Protein AF-A0AAV5PDP4-F1 (afdb_monomer_lite)

Sequence (161 aa):
MNFDIVVVGASASGISAALTASECGAKVALLEKGDKFGGAGMFGAQGLFAVESRAQKEAGVKYSLKDAYEEIINYTHHSSNALMVKAILEESAATIDWMAESGLETELVTNTQEVHQEHPRTYHQFIDKFNGFKRVMNNFFRKRRSPYDRNFSRKNCSRTG

Radius of gyration: 17.0 Å; chains: 1; bounding box: 39×32×50 Å

Foldseek 3Di:
DDFPEEFEAQAPVSLVVLLLCLLVVTRYHYDHPDPDGHPCNLVPDFWDFAAPAPLCVVVVFDAHLVNQLCVVCVVVVNPDDSVVSSVCHVCRNVVQVVLVVLQFHWHQDQPPDPVPNPPIRGTTGTPDRPVSSVSNVVSSVVSVPDPPPNPDDCVSVPPPD

pLDDT: mean 86.75, std 15.46, range [28.67, 97.75]

Organism: Lactobacillus delbrueckii subsp. bulgaricus (NCBI:txid1585)

InterPro domains:
  IPR003953 FAD-dependent oxidoreductase 2, FAD-binding domain [PF00890] (4-108)
  IPR036188 FAD/NAD(P)-binding domain superfamily [G3DSA:3.50.50.60] (1-148)
  IPR036188 FAD/NAD(P)-binding domain superfamily [SSF51905] (2-115)
  IPR050315 FAD-dependent oxidoreductase 2 [PTHR43400] (2-123)

Secondary structure (DSSP, 8-state):
---SEEEE--BHHHHHHHHHHHHTT--EEEE-SSSSSBHHHHHT--EEE-SS-HHHHHTT----HHHHHHHHHHHTTT-S-HHHHHHHHHHHHHHHHHHHHTT--EEE----SGGGTTS-S-EEEESSHHHHHHHHHHHHHHHTT-TT---S-GGGTTS--

Structure (mmCIF, N/CA/C/O backbone):
data_AF-A0AAV5PDP4-F1
#
_entry.id   AF-A0AAV5PDP4-F1
#
loop_
_atom_site.group_PDB
_atom_site.id
_atom_site.type_symbol
_atom_site.label_atom_id
_atom_site.label_alt_id
_atom_site.label_comp_id
_atom_site.label_asym_id
_atom_site.label_entity_id
_atom_site.label_seq_id
_atom_site.pdbx_PDB_ins_code
_atom_site.Cartn_x
_atom_site.Cartn_y
_atom_site.Cartn_z
_atom_site.occupancy
_atom_site.B_iso_or_equiv
_atom_site.auth_seq_id
_atom_site.auth_comp_id
_atom_site.auth_asym_id
_atom_site.auth_atom_id
_atom_site.pdbx_PDB_model_num
ATOM 1 N N . MET A 1 1 ? -18.739 6.171 24.684 1.00 69.06 1 MET A N 1
ATOM 2 C CA . MET A 1 1 ? -17.360 6.086 24.143 1.00 69.06 1 MET A CA 1
ATOM 3 C C . MET A 1 1 ? -17.225 7.169 23.087 1.00 69.06 1 MET A C 1
ATOM 5 O O . MET A 1 1 ? -18.186 7.343 22.353 1.00 69.06 1 MET A O 1
ATOM 9 N N . ASN A 1 2 ? -16.110 7.902 23.035 1.00 89.31 2 ASN A N 1
ATOM 10 C CA . ASN A 1 2 ? -15.871 8.931 22.014 1.00 89.31 2 ASN A CA 1
ATOM 11 C C . ASN A 1 2 ? -14.660 8.535 21.154 1.00 89.31 2 ASN A C 1
ATOM 13 O O . ASN A 1 2 ? -13.668 8.053 21.709 1.00 89.31 2 ASN A O 1
ATOM 17 N N . PHE A 1 3 ? -14.759 8.727 19.840 1.00 93.81 3 PHE A N 1
ATOM 18 C CA . PHE A 1 3 ? -13.717 8.423 18.856 1.00 93.81 3 PHE A CA 1
ATOM 19 C C . PHE A 1 3 ? -13.470 9.653 17.989 1.00 93.81 3 PHE A C 1
ATOM 21 O O . PHE A 1 3 ? -14.413 10.369 17.666 1.00 93.81 3 PHE A O 1
ATOM 28 N N . ASP A 1 4 ? -12.217 9.860 17.596 1.00 94.88 4 ASP A N 1
ATOM 29 C CA . ASP A 1 4 ? -11.838 10.945 16.690 1.00 94.88 4 ASP A CA 1
ATOM 30 C C . ASP A 1 4 ? -12.104 10.536 15.232 1.00 94.88 4 ASP A C 1
ATOM 32 O O . ASP A 1 4 ? -12.491 11.358 14.407 1.00 94.88 4 ASP A O 1
ATOM 36 N N . ILE A 1 5 ? -11.913 9.246 14.918 1.00 95.75 5 ILE A N 1
ATOM 37 C CA . ILE A 1 5 ? -12.071 8.676 13.574 1.00 95.75 5 ILE A CA 1
ATOM 38 C C . ILE A 1 5 ? -12.802 7.333 13.669 1.00 95.75 5 ILE A C 1
ATOM 40 O O . ILE A 1 5 ? -12.491 6.495 14.520 1.00 95.75 5 ILE A O 1
ATOM 44 N N . VAL A 1 6 ? -13.743 7.099 12.754 1.00 96.88 6 VAL A N 1
ATOM 45 C CA . VAL A 1 6 ? -14.382 5.794 12.550 1.00 96.88 6 VAL A CA 1
ATOM 46 C C . VAL A 1 6 ? -14.093 5.325 11.128 1.00 96.88 6 VAL A C 1
ATOM 48 O O . VAL A 1 6 ? -14.470 5.987 10.166 1.00 96.88 6 VAL A O 1
ATOM 51 N N . VAL A 1 7 ? -13.431 4.179 11.000 1.00 97.75 7 VAL A N 1
ATOM 52 C CA . VAL A 1 7 ? -13.143 3.513 9.727 1.00 97.75 7 VAL A CA 1
ATOM 53 C C . VAL A 1 7 ? -14.117 2.354 9.544 1.00 97.75 7 VAL A C 1
ATOM 55 O O . VAL A 1 7 ? -14.275 1.519 10.437 1.00 97.75 7 VAL A O 1
ATOM 58 N N . VAL A 1 8 ? -14.767 2.297 8.382 1.00 97.62 8 VAL A N 1
ATOM 59 C CA . VAL A 1 8 ? -15.748 1.260 8.039 1.00 97.62 8 VAL A CA 1
ATOM 60 C C . VAL A 1 8 ? -15.163 0.333 6.974 1.00 97.62 8 VAL A C 1
ATOM 62 O O . VAL A 1 8 ? -14.825 0.772 5.880 1.00 97.62 8 VAL A O 1
ATOM 65 N N . GLY A 1 9 ? -15.076 -0.954 7.305 1.00 96.62 9 GLY A N 1
ATOM 66 C CA . GLY A 1 9 ? -14.469 -2.016 6.508 1.00 96.62 9 GLY A CA 1
ATOM 67 C C . GLY A 1 9 ? -13.044 -2.325 6.967 1.00 96.62 9 GLY A C 1
ATOM 68 O O . GLY A 1 9 ? -12.140 -1.516 6.787 1.00 96.62 9 GLY A O 1
ATOM 69 N N . ALA A 1 10 ? -12.808 -3.525 7.493 1.00 96.12 10 ALA A N 1
ATOM 70 C CA . ALA A 1 10 ? -11.485 -4.002 7.891 1.00 96.12 10 ALA A CA 1
ATOM 71 C C . ALA A 1 10 ? -10.817 -4.799 6.763 1.00 96.12 10 ALA A C 1
ATOM 73 O O . ALA A 1 10 ? -10.285 -5.884 6.982 1.00 96.12 10 ALA A O 1
ATOM 74 N N . SER A 1 11 ? -10.841 -4.264 5.541 1.00 94.50 11 SER A N 1
ATOM 75 C CA . SER A 1 11 ? -10.004 -4.754 4.438 1.00 94.50 11 SER A CA 1
ATOM 76 C C . SER A 1 11 ? -8.592 -4.161 4.530 1.00 94.50 11 SER A C 1
ATOM 78 O O . SER A 1 11 ? -8.319 -3.361 5.423 1.00 94.50 11 SER A O 1
ATOM 80 N N . ALA A 1 12 ? -7.687 -4.511 3.612 1.00 93.12 12 ALA A N 1
ATOM 81 C CA . ALA A 1 12 ? -6.329 -3.959 3.605 1.00 93.12 12 ALA A CA 1
ATOM 82 C C . ALA A 1 12 ? -6.295 -2.420 3.696 1.00 93.12 12 ALA A C 1
ATOM 84 O O . ALA A 1 12 ? -5.569 -1.887 4.526 1.00 93.12 12 ALA A O 1
ATOM 85 N N . SER A 1 13 ? -7.127 -1.704 2.931 1.00 94.25 13 SER A N 1
ATOM 86 C CA . SER A 1 13 ? -7.149 -0.234 2.964 1.00 94.25 13 SER A CA 1
ATOM 87 C C . SER A 1 13 ? -7.665 0.324 4.291 1.00 94.25 13 SER A C 1
ATOM 89 O O . SER A 1 13 ? -7.075 1.254 4.836 1.00 94.25 13 SER A O 1
ATOM 91 N N . GLY A 1 14 ? -8.736 -0.250 4.844 1.00 96.19 14 GLY A N 1
ATOM 92 C CA . GLY A 1 14 ? -9.308 0.212 6.109 1.00 96.19 14 GLY A CA 1
ATOM 93 C C . GLY A 1 14 ? -8.425 -0.104 7.315 1.00 96.19 14 GLY A C 1
ATOM 94 O O . GLY A 1 14 ? -8.286 0.726 8.210 1.00 96.19 14 GLY A O 1
ATOM 95 N N . ILE A 1 15 ? -7.754 -1.259 7.311 1.00 95.44 15 ILE A N 1
ATOM 96 C CA . ILE A 1 15 ? -6.740 -1.596 8.316 1.00 95.44 15 ILE A CA 1
ATOM 97 C C . ILE A 1 15 ? -5.576 -0.606 8.234 1.00 95.44 15 ILE A C 1
ATOM 99 O O . ILE A 1 15 ? -5.176 -0.073 9.268 1.00 95.44 15 ILE A O 1
ATOM 103 N N . SER A 1 16 ? -5.075 -0.306 7.031 1.00 93.75 16 SER A N 1
ATOM 104 C CA . SER A 1 16 ? -3.996 0.670 6.855 1.00 93.75 16 SER A CA 1
ATOM 105 C C . SER A 1 16 ? -4.401 2.069 7.311 1.00 93.75 16 SER A C 1
ATOM 107 O O . SER A 1 16 ? -3.667 2.697 8.067 1.00 93.75 16 SER A O 1
ATOM 109 N N . ALA A 1 17 ? -5.597 2.536 6.942 1.00 95.06 17 ALA A N 1
ATOM 110 C CA . ALA A 1 17 ? -6.113 3.828 7.388 1.00 95.06 17 ALA A CA 1
ATOM 111 C C . ALA A 1 17 ? -6.246 3.894 8.919 1.00 95.06 17 ALA A C 1
ATOM 113 O O . ALA A 1 17 ? -5.821 4.868 9.541 1.00 95.06 17 ALA A O 1
ATOM 114 N N . ALA A 1 18 ? -6.800 2.845 9.535 1.00 95.38 18 ALA A N 1
ATOM 115 C CA . ALA A 1 18 ? -6.984 2.788 10.979 1.00 95.38 18 ALA A CA 1
ATOM 116 C C . ALA A 1 18 ? -5.654 2.721 11.737 1.00 95.38 18 ALA A C 1
ATOM 118 O O . ALA A 1 18 ? -5.507 3.385 12.767 1.00 95.38 18 ALA A O 1
ATOM 119 N N . LEU A 1 19 ? -4.689 1.950 11.224 1.00 93.75 19 LEU A N 1
ATOM 120 C CA . LEU A 1 19 ? -3.348 1.884 11.786 1.00 93.75 19 LEU A CA 1
ATOM 121 C C . LEU A 1 19 ? -2.687 3.255 11.695 1.00 93.75 19 LEU A C 1
ATOM 123 O O . LEU A 1 19 ? -2.425 3.823 12.749 1.00 93.75 19 LEU A O 1
ATOM 127 N N . THR A 1 20 ? -2.525 3.829 10.499 1.00 92.62 20 THR A N 1
ATOM 128 C CA . THR A 1 20 ? -1.882 5.140 10.292 1.00 92.62 20 THR A CA 1
ATOM 129 C C . THR A 1 20 ? -2.500 6.233 11.163 1.00 92.62 20 THR A C 1
ATOM 131 O O . THR A 1 20 ? -1.782 6.946 11.863 1.00 92.62 20 THR A O 1
ATOM 134 N N . ALA A 1 21 ? -3.831 6.330 11.216 1.00 91.81 21 ALA A N 1
ATOM 135 C CA . ALA A 1 21 ? -4.511 7.290 12.086 1.00 91.81 21 ALA A CA 1
ATOM 136 C C . ALA A 1 21 ? -4.190 7.065 13.577 1.00 91.81 21 ALA A C 1
ATOM 138 O O . ALA A 1 21 ? -3.953 8.023 14.319 1.00 91.81 21 ALA A O 1
ATOM 139 N N . SER A 1 22 ? -4.119 5.805 14.017 1.00 92.19 22 SER A N 1
ATOM 140 C CA . SER A 1 22 ? -3.677 5.465 15.371 1.00 92.19 22 SER A CA 1
ATOM 141 C C . SER A 1 22 ? -2.197 5.791 15.605 1.00 92.19 22 SER A C 1
ATOM 143 O O . SER A 1 22 ? -1.848 6.168 16.723 1.00 92.19 22 SER A O 1
ATOM 145 N N . GLU A 1 23 ? -1.323 5.672 14.599 1.00 87.31 23 GLU A N 1
ATOM 146 C CA . GLU A 1 23 ? 0.090 6.082 14.696 1.00 87.31 23 GLU A CA 1
ATOM 147 C C . GLU A 1 23 ? 0.229 7.596 14.863 1.00 87.31 23 GLU A C 1
ATOM 149 O O . GLU A 1 23 ? 1.118 8.062 15.574 1.00 87.31 23 GLU A O 1
ATOM 154 N N . CYS A 1 24 ? -0.707 8.355 14.292 1.00 88.31 24 CYS A N 1
ATOM 155 C CA . CYS A 1 24 ? -0.822 9.798 14.476 1.00 88.31 24 CYS A CA 1
ATOM 156 C C . CYS A 1 24 ? -1.510 10.203 15.791 1.00 88.31 24 CYS A C 1
ATOM 158 O O . CYS A 1 24 ? -1.655 11.392 16.069 1.00 88.31 24 CYS A O 1
ATOM 160 N N . GLY A 1 25 ? -1.890 9.233 16.631 1.00 88.56 25 GLY A N 1
ATOM 161 C CA . GLY A 1 25 ? -2.430 9.465 17.971 1.00 88.56 25 GLY A CA 1
ATOM 162 C C . GLY A 1 25 ? -3.947 9.644 18.042 1.00 88.56 25 GLY A C 1
ATOM 163 O O . GLY A 1 25 ? -4.454 9.952 19.120 1.00 88.56 25 GLY A O 1
ATOM 164 N N . ALA A 1 26 ? -4.677 9.436 16.942 1.00 91.00 26 ALA A N 1
ATOM 165 C CA . ALA A 1 26 ? -6.135 9.498 16.948 1.00 91.00 26 ALA A CA 1
ATOM 166 C C . ALA A 1 26 ? -6.750 8.294 17.681 1.00 91.00 26 ALA A C 1
ATOM 168 O O . ALA A 1 26 ? -6.272 7.158 17.591 1.00 91.00 26 ALA A O 1
ATOM 169 N N . LYS A 1 27 ? -7.875 8.510 18.368 1.00 92.00 27 LYS A N 1
ATOM 170 C CA . LYS A 1 27 ? -8.735 7.437 18.877 1.00 92.00 27 LYS A CA 1
ATOM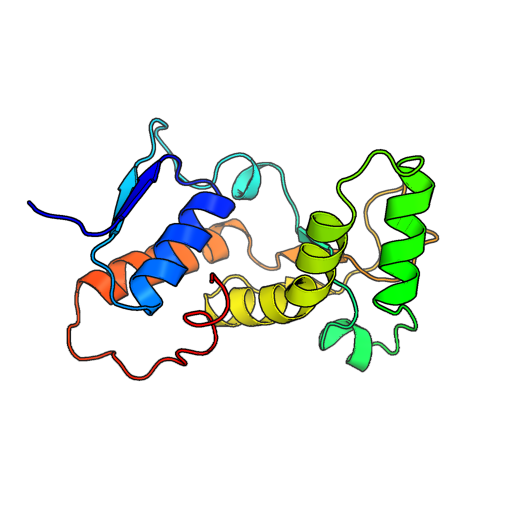 171 C C . LYS A 1 27 ? -9.594 6.905 17.740 1.00 92.00 27 LYS A C 1
ATOM 173 O O . LYS A 1 27 ? -10.636 7.471 17.420 1.00 92.00 27 LYS A O 1
ATOM 178 N N . VAL A 1 28 ? -9.171 5.787 17.164 1.00 94.69 28 VAL A N 1
ATOM 179 C CA . VAL A 1 28 ? -9.830 5.193 15.997 1.00 94.69 28 VAL A CA 1
ATOM 180 C C . VAL A 1 28 ? -10.745 4.039 16.396 1.00 94.69 28 VAL A C 1
ATOM 182 O O . VAL A 1 28 ? -10.343 3.174 17.180 1.00 94.69 28 VAL A O 1
ATOM 185 N N . ALA A 1 29 ? -11.951 3.981 15.835 1.00 95.00 29 ALA A N 1
ATOM 186 C CA . ALA A 1 29 ? -12.765 2.768 15.762 1.00 95.00 29 ALA A CA 1
ATOM 187 C C . ALA A 1 29 ? -12.660 2.153 14.360 1.00 95.00 29 ALA A C 1
ATOM 189 O O . ALA A 1 29 ? -12.797 2.866 13.374 1.00 95.00 29 ALA A O 1
ATOM 190 N N . LEU A 1 30 ? -12.433 0.842 14.274 1.00 96.06 30 LEU A N 1
ATOM 191 C CA . LEU A 1 30 ? -12.438 0.088 13.020 1.00 96.06 30 LEU A CA 1
ATOM 192 C C . LEU A 1 30 ? -13.596 -0.907 13.063 1.00 96.06 30 LEU A C 1
ATOM 194 O O . LEU A 1 30 ? -13.687 -1.696 14.005 1.00 96.06 30 LEU A O 1
ATOM 198 N N . LEU A 1 31 ? -14.478 -0.845 12.070 1.00 96.44 31 LEU A N 1
ATOM 199 C CA . LEU A 1 31 ? -15.686 -1.658 11.988 1.00 96.44 31 LEU A CA 1
ATOM 200 C C . LEU A 1 31 ? -15.593 -2.630 10.814 1.00 96.44 31 LEU A C 1
ATOM 202 O O . LEU A 1 31 ? -15.183 -2.247 9.725 1.00 96.44 31 LEU A O 1
ATOM 206 N N . GLU A 1 32 ? -16.026 -3.867 11.022 1.00 96.69 32 GLU A N 1
ATOM 207 C CA . GLU A 1 32 ? -16.165 -4.884 9.979 1.00 96.69 32 GLU A CA 1
ATOM 208 C C . GLU A 1 32 ? -17.529 -5.547 10.132 1.00 96.69 32 GLU A C 1
ATOM 210 O O . GLU A 1 32 ? -17.950 -5.843 11.250 1.00 96.69 32 GLU A O 1
ATOM 215 N N . LYS A 1 33 ? -18.235 -5.734 9.016 1.00 96.31 33 LYS A N 1
ATOM 216 C CA . LYS A 1 33 ? -19.542 -6.398 9.000 1.00 96.31 33 LYS A CA 1
ATOM 217 C C . LYS A 1 33 ? -19.385 -7.921 8.976 1.00 96.31 33 LYS A C 1
ATOM 219 O O . LYS A 1 33 ? -20.239 -8.623 9.510 1.00 96.31 33 LYS A O 1
ATOM 224 N N . GLY A 1 34 ? -18.353 -8.417 8.297 1.00 91.88 34 GLY A N 1
ATOM 225 C CA . GLY A 1 34 ? -18.044 -9.835 8.184 1.00 91.88 34 GLY A CA 1
ATOM 226 C C . GLY A 1 34 ? -17.578 -10.458 9.499 1.00 91.88 34 GLY A C 1
ATOM 227 O O . GLY A 1 34 ? -17.240 -9.777 10.465 1.00 91.88 34 GLY A O 1
ATOM 228 N N . ASP A 1 35 ? -17.521 -11.787 9.511 1.00 92.12 35 ASP A N 1
ATOM 229 C CA . ASP A 1 35 ? -16.984 -12.581 10.621 1.00 92.12 35 ASP A CA 1
ATOM 230 C C . ASP A 1 35 ? -15.446 -12.530 10.699 1.00 92.12 35 ASP A C 1
ATOM 232 O O . ASP A 1 35 ? -14.851 -12.882 11.719 1.00 92.12 35 ASP A O 1
ATOM 236 N N . LYS A 1 36 ? -14.794 -12.095 9.614 1.00 90.94 36 LYS A N 1
ATOM 237 C CA . LYS A 1 36 ? -13.339 -12.025 9.462 1.00 90.94 36 LYS A CA 1
ATOM 238 C C . LYS A 1 36 ? -12.923 -10.691 8.854 1.00 90.94 36 LYS A C 1
ATOM 240 O O . LYS A 1 36 ? -13.508 -10.227 7.879 1.00 90.94 36 LYS A O 1
ATOM 245 N N . PHE A 1 37 ? -11.844 -10.124 9.386 1.00 93.38 37 PHE A N 1
ATOM 246 C CA . PHE A 1 37 ? -11.140 -9.011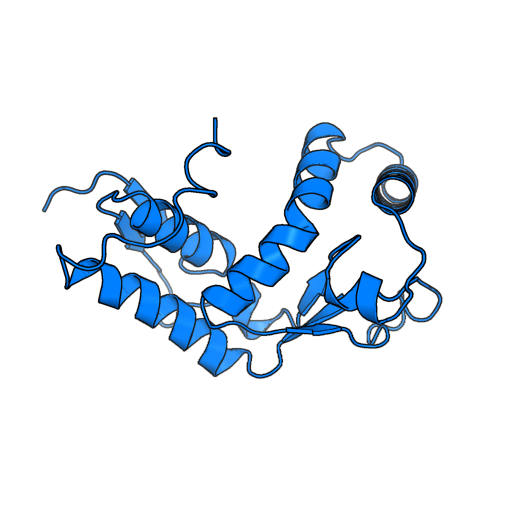 8.754 1.00 93.38 37 PHE A CA 1
ATOM 247 C C . PHE A 1 37 ? -10.271 -9.500 7.580 1.00 93.38 37 PHE A C 1
ATOM 249 O O . PHE A 1 37 ? -10.051 -10.697 7.394 1.00 93.38 37 PHE A O 1
ATOM 256 N N . GLY A 1 38 ? -9.746 -8.559 6.801 1.00 88.88 38 GLY A N 1
ATOM 257 C CA . GLY A 1 38 ? -8.778 -8.754 5.722 1.00 88.88 38 GLY A CA 1
ATOM 258 C C . GLY A 1 38 ? -9.366 -8.553 4.324 1.00 88.88 38 GLY A C 1
ATOM 259 O O . GLY A 1 38 ? -8.699 -7.983 3.457 1.00 88.88 38 GLY A O 1
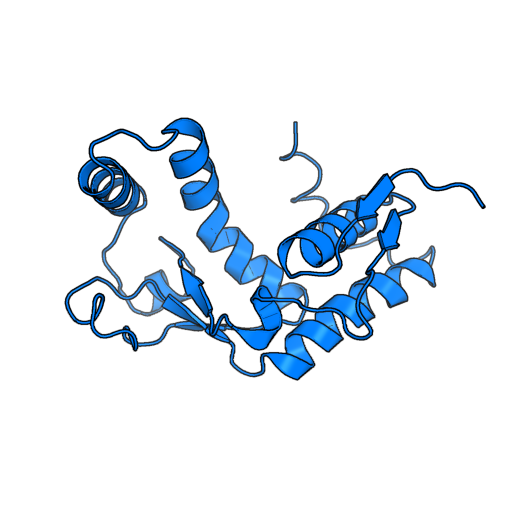ATOM 260 N N . GLY A 1 39 ? -10.625 -8.949 4.108 1.00 90.62 39 GLY A N 1
ATOM 261 C CA . GLY A 1 39 ? -11.330 -8.788 2.830 1.00 90.62 39 GLY A CA 1
ATOM 262 C C . GLY A 1 39 ? -10.548 -9.321 1.618 1.00 90.62 39 GLY A C 1
ATOM 263 O O . GLY A 1 39 ? -9.678 -10.185 1.741 1.00 90.62 39 GLY A O 1
ATOM 264 N N . ALA A 1 40 ? -10.816 -8.772 0.430 1.00 89.12 40 ALA A N 1
ATOM 265 C CA . ALA A 1 40 ? -10.119 -9.167 -0.800 1.00 89.12 40 ALA A CA 1
ATOM 266 C C . ALA A 1 40 ? -8.596 -8.935 -0.738 1.00 89.12 40 ALA A C 1
ATOM 268 O O . ALA A 1 40 ? -7.839 -9.668 -1.369 1.00 89.12 40 ALA A O 1
ATOM 269 N N . GLY A 1 41 ? -8.130 -7.975 0.066 1.00 86.19 41 GLY A N 1
ATOM 270 C CA . GLY A 1 41 ? -6.699 -7.725 0.250 1.00 86.19 41 GLY A CA 1
ATOM 271 C C . GLY A 1 41 ? -5.964 -8.896 0.910 1.00 86.19 41 GLY A C 1
ATOM 272 O O . GLY A 1 41 ? -4.889 -9.273 0.461 1.00 86.19 41 GLY A O 1
ATOM 273 N N . MET A 1 42 ? -6.551 -9.526 1.932 1.00 89.31 42 MET A N 1
ATOM 274 C CA . MET A 1 42 ? -5.937 -10.695 2.574 1.00 89.31 42 MET A CA 1
ATOM 275 C C . MET A 1 42 ? -6.220 -11.997 1.817 1.00 89.31 42 MET A C 1
ATOM 277 O O . MET A 1 42 ? -5.358 -12.871 1.754 1.00 89.31 42 MET A O 1
ATOM 281 N N . PHE A 1 43 ? -7.420 -12.153 1.252 1.00 87.81 43 PHE A N 1
ATOM 282 C CA . PHE A 1 43 ? -7.846 -13.430 0.666 1.00 87.81 43 PHE A CA 1
ATOM 283 C C . PHE A 1 43 ? -7.591 -13.550 -0.843 1.00 87.81 43 PHE A C 1
ATOM 285 O O . PHE A 1 43 ? -7.389 -14.662 -1.320 1.00 87.81 43 PHE A O 1
ATOM 292 N N . GLY A 1 44 ? -7.566 -12.440 -1.583 1.00 83.94 44 GLY A N 1
ATOM 293 C CA . GLY A 1 44 ? -7.434 -12.421 -3.045 1.00 83.94 44 GLY A CA 1
ATOM 294 C C . GLY A 1 44 ? -6.087 -11.911 -3.557 1.00 83.94 44 GLY A C 1
ATOM 295 O O . GLY A 1 44 ? -5.602 -12.403 -4.571 1.00 83.94 44 GLY A O 1
ATOM 296 N N . ALA A 1 45 ? -5.447 -10.968 -2.859 1.00 87.19 45 ALA A N 1
ATOM 297 C CA . ALA A 1 45 ? -4.144 -10.454 -3.277 1.00 87.19 45 ALA A CA 1
ATOM 298 C C . ALA A 1 45 ? -2.993 -11.371 -2.831 1.00 87.19 45 ALA A C 1
ATOM 300 O O . ALA A 1 45 ? -3.065 -12.036 -1.791 1.00 87.19 45 ALA A O 1
ATOM 301 N N . GLN A 1 46 ? -1.914 -11.394 -3.616 1.00 89.56 46 GLN A N 1
ATOM 302 C CA . GLN A 1 46 ? -0.672 -12.106 -3.283 1.00 89.56 46 GLN A CA 1
ATOM 303 C C . GLN A 1 46 ? 0.515 -11.160 -3.069 1.00 89.56 46 GLN A C 1
ATOM 305 O O . GLN A 1 46 ? 1.580 -11.611 -2.672 1.00 89.56 46 GLN A O 1
ATOM 310 N N . GLY A 1 47 ? 0.342 -9.862 -3.298 1.00 91.25 47 GLY A N 1
ATOM 311 C CA . GLY A 1 47 ? 1.418 -8.886 -3.267 1.00 91.25 47 GLY A CA 1
ATOM 312 C C . GLY A 1 47 ? 0.953 -7.535 -3.787 1.00 91.25 47 GLY A C 1
ATOM 313 O O . GLY A 1 47 ? -0.235 -7.352 -4.071 1.00 91.25 47 GLY A O 1
ATOM 314 N N . LEU A 1 48 ? 1.891 -6.598 -3.899 1.00 91.81 48 LEU A N 1
ATOM 315 C CA . LEU A 1 48 ? 1.638 -5.245 -4.382 1.00 91.81 48 LEU A CA 1
ATOM 316 C C . LEU A 1 48 ? 2.646 -4.830 -5.446 1.00 91.81 48 LEU A C 1
ATOM 318 O O . LEU A 1 48 ? 3.796 -5.267 -5.465 1.00 91.81 48 LEU A O 1
ATOM 322 N N . PHE A 1 49 ? 2.193 -3.939 -6.315 1.00 93.50 49 PHE A N 1
ATOM 323 C CA . PHE A 1 49 ? 3.059 -3.194 -7.209 1.00 93.50 49 PHE A CA 1
ATOM 324 C C . PHE A 1 49 ? 3.816 -2.110 -6.429 1.00 93.50 49 PHE A C 1
ATOM 326 O O . PHE A 1 49 ? 3.214 -1.396 -5.623 1.00 93.50 49 PHE A O 1
ATOM 333 N N . ALA A 1 50 ? 5.106 -1.944 -6.721 1.00 95.56 50 ALA A N 1
ATOM 334 C CA . ALA A 1 50 ? 5.843 -0.731 -6.390 1.00 95.56 50 ALA A CA 1
ATOM 335 C C . ALA A 1 50 ? 6.910 -0.411 -7.441 1.00 95.56 50 ALA A C 1
ATOM 337 O O . ALA A 1 50 ? 7.362 -1.283 -8.191 1.00 95.56 50 ALA A O 1
ATOM 338 N N . VAL A 1 51 ? 7.310 0.858 -7.475 1.00 95.94 51 VAL A N 1
ATOM 339 C CA . VAL A 1 51 ? 8.370 1.372 -8.344 1.00 95.94 51 VAL A CA 1
ATOM 340 C C . VAL A 1 51 ? 9.452 2.050 -7.507 1.00 95.94 51 VAL A C 1
ATOM 342 O O . VAL A 1 51 ? 9.158 2.674 -6.492 1.00 95.94 51 VAL A O 1
ATOM 345 N N . GLU A 1 52 ? 10.713 1.896 -7.916 1.00 96.06 52 GLU A N 1
ATOM 346 C CA . GLU A 1 52 ? 11.897 2.426 -7.223 1.00 96.06 52 GLU A CA 1
ATOM 347 C C . GLU A 1 52 ? 12.042 2.017 -5.739 1.00 96.06 52 GLU A C 1
ATOM 349 O O . GLU A 1 52 ? 12.700 2.713 -4.950 1.00 96.06 52 GLU A O 1
ATOM 354 N N . SER A 1 53 ? 11.487 0.864 -5.352 1.00 96.94 53 SER A N 1
ATOM 355 C CA . SER A 1 53 ? 11.644 0.301 -4.009 1.00 96.94 53 SER A CA 1
ATOM 356 C C . SER A 1 53 ? 13.104 -0.044 -3.702 1.00 96.94 53 SER A C 1
ATOM 358 O O . SER A 1 53 ? 13.943 -0.217 -4.594 1.00 96.94 53 SER A O 1
ATOM 360 N N . ARG A 1 54 ? 13.428 -0.179 -2.412 1.00 95.75 54 ARG A N 1
ATOM 361 C CA . ARG A 1 54 ? 14.762 -0.611 -1.979 1.00 95.75 54 ARG A CA 1
ATOM 362 C C . ARG A 1 54 ? 15.144 -1.966 -2.581 1.00 95.75 54 ARG A C 1
ATOM 364 O O . ARG A 1 54 ? 16.231 -2.088 -3.136 1.00 95.75 54 ARG A O 1
ATOM 371 N N . ALA A 1 55 ? 14.225 -2.932 -2.567 1.00 95.00 55 ALA A N 1
ATOM 372 C CA . ALA A 1 55 ? 14.447 -4.253 -3.151 1.00 95.00 55 ALA A CA 1
ATOM 373 C C . ALA A 1 55 ? 14.692 -4.188 -4.671 1.00 95.00 55 ALA A C 1
ATOM 375 O O . ALA A 1 55 ? 15.539 -4.911 -5.191 1.00 95.00 55 ALA A O 1
ATOM 376 N N . GLN A 1 56 ? 14.003 -3.295 -5.394 1.00 96.00 56 GLN A N 1
ATOM 377 C CA . GLN A 1 56 ? 14.233 -3.082 -6.830 1.00 96.00 56 GLN A CA 1
ATOM 378 C C . GLN A 1 56 ? 15.615 -2.491 -7.111 1.00 96.00 56 GLN A C 1
ATOM 380 O O . GLN A 1 56 ? 16.305 -2.948 -8.023 1.00 96.00 56 GLN A O 1
ATOM 385 N N . LYS A 1 57 ? 16.039 -1.511 -6.305 1.00 95.81 57 LYS A N 1
ATOM 386 C CA . LYS A 1 57 ? 17.369 -0.892 -6.397 1.00 95.81 57 LYS A CA 1
ATOM 387 C C . LYS A 1 57 ? 18.480 -1.903 -6.112 1.00 95.81 57 LYS A C 1
ATOM 389 O O . LYS A 1 57 ? 19.429 -1.991 -6.884 1.00 95.81 57 LYS A O 1
ATOM 394 N N . GLU A 1 58 ? 18.336 -2.698 -5.053 1.00 96.00 58 GLU A N 1
ATOM 395 C CA . GLU A 1 58 ? 19.278 -3.766 -4.686 1.00 96.00 58 GLU A CA 1
ATOM 396 C C . GLU A 1 58 ? 19.362 -4.857 -5.768 1.00 96.00 58 GLU A C 1
ATOM 398 O O . GLU A 1 58 ? 20.444 -5.365 -6.055 1.00 96.00 58 GLU A O 1
ATOM 403 N N . ALA A 1 59 ? 18.244 -5.166 -6.432 1.00 94.06 59 ALA A N 1
ATOM 404 C CA . ALA A 1 59 ? 18.188 -6.110 -7.548 1.00 94.06 59 ALA A CA 1
ATOM 405 C C . ALA A 1 59 ? 18.612 -5.514 -8.908 1.00 94.06 59 ALA A C 1
ATOM 407 O O . ALA A 1 59 ? 18.551 -6.212 -9.922 1.00 94.06 59 ALA A O 1
ATOM 408 N N . GLY A 1 60 ? 19.017 -4.239 -8.962 1.00 95.19 60 GLY A N 1
ATOM 409 C CA . GLY A 1 60 ? 19.457 -3.575 -10.193 1.00 95.19 60 GLY A CA 1
ATOM 410 C C . GLY A 1 60 ? 18.350 -3.342 -11.230 1.00 95.19 60 GLY A C 1
ATOM 411 O O . GLY A 1 60 ? 18.646 -3.207 -12.419 1.00 95.19 60 GLY A O 1
ATOM 412 N N . VAL A 1 61 ? 17.080 -3.304 -10.810 1.00 93.62 61 VAL A N 1
ATOM 413 C CA . VAL A 1 61 ? 15.936 -3.069 -11.702 1.00 93.62 61 VAL A CA 1
ATOM 414 C C . VAL A 1 61 ? 15.974 -1.632 -12.222 1.00 93.62 61 VAL A C 1
ATOM 416 O O . VAL A 1 61 ? 15.941 -0.675 -11.451 1.00 93.62 61 VAL A O 1
ATOM 419 N N . LYS A 1 62 ? 16.010 -1.479 -13.549 1.00 93.19 62 LYS A N 1
ATOM 420 C CA . LYS A 1 62 ? 15.951 -0.182 -14.234 1.00 93.19 62 LYS A CA 1
ATOM 421 C C . LYS A 1 62 ? 14.523 0.091 -14.696 1.00 93.19 62 LYS A C 1
ATOM 423 O O . LYS A 1 62 ? 14.179 -0.197 -15.836 1.00 93.19 62 LYS A O 1
ATOM 428 N N . TYR A 1 63 ? 13.701 0.589 -13.781 1.00 93.62 63 TYR A N 1
ATOM 429 C CA . TYR A 1 63 ? 12.330 1.009 -14.055 1.00 93.62 63 TYR A CA 1
ATOM 430 C C . TYR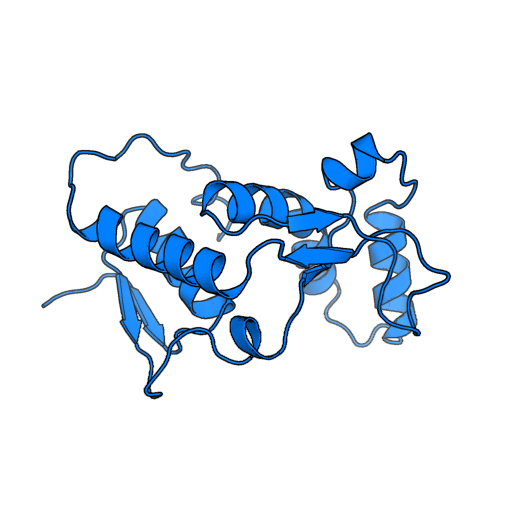 A 1 63 ? 11.984 2.177 -13.142 1.00 93.62 63 TYR A C 1
ATOM 432 O O . TYR A 1 63 ? 11.995 2.027 -11.917 1.00 93.62 63 TYR A O 1
ATOM 440 N N . SER A 1 64 ? 11.775 3.344 -13.739 1.00 95.94 64 SER A N 1
ATOM 441 C CA . SER A 1 64 ? 11.581 4.594 -13.014 1.00 95.94 64 SER A CA 1
ATOM 442 C C . SER A 1 64 ? 10.109 4.897 -12.774 1.00 95.94 64 SER A C 1
ATOM 444 O O . SER A 1 64 ? 9.215 4.358 -13.431 1.00 95.94 64 SER A O 1
ATOM 446 N N . LEU A 1 65 ? 9.851 5.830 -11.861 1.00 95.88 65 LEU A N 1
ATOM 447 C CA . LEU A 1 65 ? 8.507 6.357 -11.636 1.00 95.88 65 LEU A CA 1
ATOM 448 C C . LEU A 1 65 ? 7.891 6.930 -12.919 1.00 95.88 65 LEU A C 1
ATOM 450 O O . LEU A 1 65 ? 6.699 6.753 -13.166 1.00 95.88 65 LEU A O 1
ATOM 454 N N . LYS A 1 66 ? 8.711 7.591 -13.746 1.00 96.62 66 LYS A N 1
ATOM 455 C CA . LYS A 1 66 ? 8.283 8.135 -15.037 1.00 96.62 66 LYS A CA 1
ATOM 456 C C . LYS A 1 66 ? 7.826 7.020 -15.978 1.00 96.62 66 LYS A C 1
ATOM 458 O O . LYS A 1 66 ? 6.745 7.145 -16.545 1.00 96.62 66 LYS A O 1
ATOM 463 N N . ASP A 1 67 ? 8.607 5.945 -16.089 1.00 95.38 67 ASP A N 1
ATOM 464 C CA . ASP A 1 67 ? 8.266 4.800 -16.943 1.00 95.38 67 ASP A CA 1
ATOM 465 C C . ASP A 1 67 ? 6.923 4.193 -16.506 1.00 95.38 67 ASP A C 1
ATOM 467 O O . ASP A 1 67 ? 6.021 4.020 -17.322 1.00 95.38 67 ASP A O 1
ATOM 471 N N . ALA A 1 68 ? 6.741 3.986 -15.194 1.00 94.94 68 ALA A N 1
ATOM 472 C CA . ALA A 1 68 ? 5.489 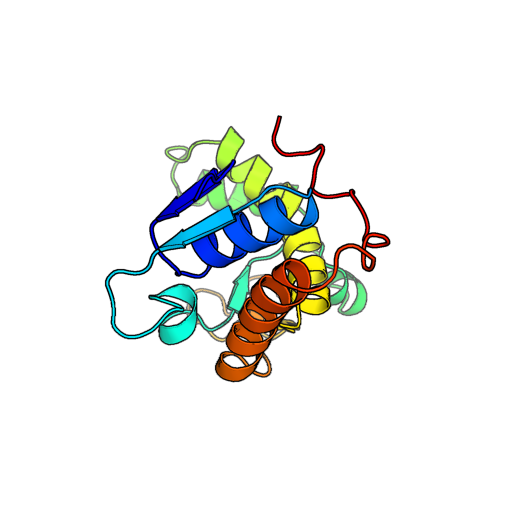3.480 -14.631 1.00 94.94 68 ALA A CA 1
ATOM 473 C C . ALA A 1 68 ? 4.288 4.396 -14.889 1.00 94.94 68 ALA A C 1
ATOM 475 O O . ALA A 1 68 ? 3.192 3.923 -15.194 1.00 94.94 68 ALA A O 1
ATOM 476 N N . TYR A 1 69 ? 4.480 5.708 -14.764 1.00 96.00 69 TYR A N 1
ATOM 477 C CA . TYR A 1 69 ? 3.429 6.683 -15.019 1.00 96.00 69 TYR A CA 1
ATOM 478 C C . TYR A 1 69 ? 3.005 6.680 -16.489 1.00 96.00 69 TYR A C 1
ATOM 480 O O . TYR A 1 69 ? 1.810 6.613 -16.781 1.00 96.00 69 TYR A O 1
ATOM 488 N N . GLU A 1 70 ? 3.970 6.725 -17.410 1.00 95.12 70 GLU A N 1
ATOM 489 C CA . GLU A 1 70 ? 3.703 6.703 -18.849 1.00 95.12 70 GLU A CA 1
ATOM 490 C C . GLU A 1 70 ? 3.011 5.398 -19.260 1.00 95.12 70 GLU A C 1
ATOM 492 O O . GLU A 1 70 ? 2.006 5.446 -19.967 1.00 95.12 70 GLU A O 1
ATOM 497 N N . GLU A 1 71 ? 3.466 4.247 -18.757 1.00 93.25 71 GLU A N 1
ATOM 498 C CA . GLU A 1 71 ? 2.859 2.943 -19.046 1.00 93.25 71 GLU A CA 1
ATOM 499 C C . GLU A 1 71 ? 1.388 2.881 -18.601 1.00 93.25 71 GLU A C 1
ATOM 501 O O . GLU A 1 71 ? 0.513 2.558 -19.405 1.00 93.25 71 GLU A O 1
ATOM 506 N N . ILE A 1 72 ? 1.078 3.265 -17.356 1.00 93.31 72 ILE A N 1
ATOM 507 C CA . ILE A 1 72 ? -0.292 3.208 -16.813 1.00 93.31 72 ILE A CA 1
ATOM 508 C C . ILE A 1 72 ? -1.228 4.182 -17.537 1.00 93.31 72 ILE A C 1
ATOM 510 O O . ILE A 1 72 ? -2.370 3.843 -17.872 1.00 93.31 72 ILE A O 1
ATOM 514 N N . ILE A 1 73 ? -0.774 5.413 -17.769 1.00 95.44 73 ILE A N 1
ATOM 515 C CA . ILE A 1 73 ? -1.595 6.436 -18.418 1.00 95.44 73 ILE A CA 1
ATOM 516 C C . ILE A 1 73 ? -1.876 6.060 -19.875 1.00 95.44 73 ILE A C 1
ATOM 518 O O . ILE A 1 73 ? -3.021 6.179 -20.315 1.00 95.44 73 ILE A O 1
ATOM 522 N N . ASN A 1 74 ? -0.884 5.529 -20.592 1.00 95.12 74 ASN A N 1
ATOM 523 C CA . ASN A 1 74 ? -1.066 5.063 -21.964 1.00 95.12 74 ASN A CA 1
ATOM 524 C C . ASN A 1 74 ? -1.968 3.821 -22.029 1.00 95.12 74 ASN A C 1
ATOM 526 O O . ASN A 1 74 ? -2.888 3.783 -22.847 1.00 95.12 74 ASN A O 1
ATOM 530 N N . TYR A 1 75 ? -1.760 2.839 -21.142 1.00 93.00 75 TYR A N 1
ATOM 531 C CA . TYR A 1 75 ? -2.578 1.621 -21.066 1.00 93.00 75 TYR A CA 1
ATOM 532 C C . TYR A 1 75 ? -4.058 1.935 -20.832 1.00 93.00 75 TYR A C 1
ATOM 534 O O . TYR A 1 75 ? -4.941 1.309 -21.410 1.00 93.00 75 TYR A O 1
ATOM 542 N N . THR A 1 76 ? -4.338 2.945 -20.008 1.00 94.50 76 THR A N 1
ATOM 543 C CA . THR A 1 76 ? -5.710 3.378 -19.714 1.00 94.50 76 THR A CA 1
ATOM 544 C C . THR A 1 76 ? -6.256 4.396 -20.712 1.00 94.50 76 THR A C 1
ATOM 546 O O . THR A 1 76 ? -7.286 5.008 -20.450 1.00 94.50 76 THR A O 1
ATOM 549 N N . HIS A 1 77 ? -5.587 4.613 -21.849 1.00 95.50 77 HIS A N 1
ATOM 550 C CA . HIS A 1 77 ? -5.983 5.602 -22.857 1.00 95.50 77 HIS A CA 1
ATOM 551 C C . HIS A 1 77 ? -6.253 6.993 -22.257 1.00 95.50 77 HIS A C 1
ATOM 553 O O . HIS A 1 77 ? -7.188 7.686 -22.654 1.00 95.50 77 HIS A O 1
ATOM 559 N N . HIS A 1 78 ? -5.448 7.388 -21.267 1.00 94.19 78 HIS A N 1
ATOM 560 C CA . HIS A 1 78 ? -5.577 8.640 -20.518 1.00 94.19 78 HIS A CA 1
ATOM 561 C C . HIS A 1 78 ? -6.916 8.827 -19.777 1.00 94.19 78 HIS A C 1
ATOM 563 O O . HIS A 1 78 ? -7.224 9.938 -19.349 1.00 94.19 78 HIS A O 1
ATOM 569 N N . SER A 1 79 ? -7.709 7.766 -19.579 1.00 96.31 79 SER A N 1
ATOM 570 C CA . SER A 1 79 ? -8.976 7.854 -18.843 1.00 96.31 79 SER A CA 1
ATOM 571 C C . SER A 1 79 ? -8.787 7.861 -17.323 1.00 96.31 79 SER A C 1
ATOM 573 O O . SER A 1 79 ? -9.705 8.222 -16.587 1.00 96.31 79 SER A O 1
ATOM 575 N N . SER A 1 80 ? -7.622 7.430 -16.833 1.00 94.75 80 SER A N 1
ATOM 576 C CA . SER A 1 80 ? -7.297 7.439 -15.404 1.00 94.75 80 SER A CA 1
ATOM 577 C C . SER A 1 80 ? -7.092 8.856 -14.879 1.00 94.75 80 SER A C 1
ATOM 579 O O . SER A 1 80 ? -6.545 9.719 -15.563 1.00 94.75 80 SER A O 1
ATOM 581 N N . ASN A 1 81 ? -7.443 9.087 -13.611 1.00 96.56 81 ASN A N 1
ATOM 582 C CA . ASN A 1 81 ? -7.082 10.332 -12.940 1.00 96.56 81 ASN A CA 1
ATOM 583 C C . ASN A 1 81 ? -5.556 10.399 -12.757 1.00 96.56 81 ASN A C 1
ATOM 585 O O . ASN A 1 81 ? -4.994 9.760 -11.868 1.00 96.56 81 ASN A O 1
ATOM 589 N N . ALA A 1 82 ? -4.905 11.206 -13.593 1.00 94.56 82 ALA A N 1
ATOM 590 C CA . ALA A 1 82 ? -3.457 11.369 -13.629 1.00 94.56 82 ALA A CA 1
ATOM 591 C C . ALA A 1 82 ? -2.841 11.767 -12.279 1.00 94.56 82 ALA A C 1
ATOM 593 O O . ALA A 1 82 ? -1.791 11.247 -11.905 1.00 94.56 82 ALA A O 1
ATOM 594 N N . LEU A 1 83 ? -3.506 12.643 -11.516 1.00 95.25 83 LEU A N 1
ATOM 595 C CA . LEU A 1 83 ? -3.015 13.068 -10.202 1.00 95.25 83 LEU A CA 1
ATOM 596 C C . LEU A 1 83 ? -3.045 11.913 -9.199 1.00 95.25 83 LEU A C 1
ATOM 598 O O . LEU A 1 83 ? -2.102 11.745 -8.430 1.00 95.25 83 LEU A O 1
ATOM 602 N N . MET A 1 84 ? -4.092 11.086 -9.241 1.00 95.50 84 MET A N 1
ATOM 603 C CA . MET A 1 84 ? -4.183 9.902 -8.384 1.00 95.50 84 MET A CA 1
ATOM 604 C C . MET A 1 84 ? -3.150 8.843 -8.765 1.00 95.50 84 MET A C 1
ATOM 606 O O . MET A 1 84 ? -2.510 8.286 -7.879 1.00 95.50 84 MET A O 1
ATOM 610 N N . VAL A 1 85 ? -2.953 8.588 -10.063 1.00 96.44 85 VAL A N 1
ATOM 611 C CA . VAL A 1 85 ? -1.916 7.656 -10.538 1.00 96.44 85 VAL A CA 1
ATOM 612 C C . VAL A 1 85 ? -0.544 8.111 -10.047 1.00 96.44 85 VAL A C 1
ATOM 614 O O . VAL A 1 85 ? 0.178 7.323 -9.442 1.00 96.44 85 VAL A O 1
ATOM 617 N N . LYS A 1 86 ? -0.215 9.395 -10.225 1.00 95.56 86 LYS A N 1
ATOM 618 C CA . LYS A 1 86 ? 1.047 9.972 -9.750 1.00 95.56 86 LYS A CA 1
ATOM 619 C C . LYS A 1 86 ? 1.230 9.785 -8.241 1.00 95.56 86 LYS A C 1
ATOM 621 O O . LYS A 1 86 ? 2.267 9.281 -7.826 1.00 95.56 86 LYS A O 1
ATOM 626 N N . ALA A 1 87 ? 0.212 10.113 -7.443 1.00 95.94 87 ALA A N 1
ATOM 627 C CA . ALA A 1 87 ? 0.270 9.978 -5.988 1.00 95.94 87 ALA A CA 1
ATOM 628 C C . ALA A 1 87 ? 0.487 8.521 -5.535 1.00 95.94 87 ALA A C 1
ATOM 630 O O . ALA A 1 87 ? 1.287 8.266 -4.638 1.00 95.94 87 ALA A O 1
ATOM 631 N N . ILE A 1 88 ? -0.182 7.555 -6.176 1.00 96.06 88 ILE A N 1
ATOM 632 C CA . ILE A 1 88 ? -0.006 6.125 -5.875 1.00 96.06 88 ILE A CA 1
ATOM 633 C C . ILE A 1 88 ? 1.423 5.673 -6.197 1.00 96.06 88 ILE A C 1
ATOM 635 O O . ILE A 1 88 ? 2.036 4.965 -5.399 1.00 96.06 88 ILE A O 1
ATOM 639 N N . LEU A 1 89 ? 1.960 6.077 -7.352 1.00 96.50 89 LEU A N 1
ATOM 640 C CA . LEU A 1 89 ? 3.312 5.703 -7.767 1.00 96.50 89 LEU A CA 1
ATOM 641 C C . LEU A 1 89 ? 4.377 6.277 -6.824 1.00 96.50 89 LEU A C 1
ATOM 643 O O . LEU A 1 89 ? 5.259 5.533 -6.394 1.00 96.50 89 LEU A O 1
ATOM 647 N N . GLU A 1 90 ? 4.255 7.558 -6.462 1.00 96.56 90 GLU A N 1
ATOM 648 C CA . GLU A 1 90 ? 5.182 8.267 -5.564 1.00 96.56 90 GLU A CA 1
ATOM 649 C C . GLU A 1 90 ? 5.237 7.648 -4.159 1.00 96.56 90 GLU A C 1
ATOM 651 O O . GLU A 1 90 ? 6.306 7.601 -3.550 1.00 96.56 90 GLU A O 1
ATOM 656 N N . GLU A 1 91 ? 4.123 7.109 -3.660 1.00 96.19 91 GLU A N 1
ATOM 657 C CA . GLU A 1 91 ? 4.052 6.486 -2.330 1.00 96.19 91 GLU A CA 1
ATOM 658 C C . GLU A 1 91 ? 4.298 4.966 -2.340 1.00 96.19 91 GLU A C 1
ATOM 660 O O . GLU A 1 91 ? 4.426 4.345 -1.281 1.00 96.19 91 GLU A O 1
ATOM 665 N N . SER A 1 92 ? 4.397 4.336 -3.514 1.00 97.00 92 SER A N 1
ATOM 666 C CA . SER A 1 92 ? 4.449 2.872 -3.627 1.00 97.00 92 SER A CA 1
ATOM 667 C C . SER A 1 92 ? 5.663 2.245 -2.926 1.00 97.00 92 SER A C 1
ATOM 669 O O . SER A 1 92 ? 5.506 1.300 -2.153 1.00 97.00 92 SER A O 1
ATOM 671 N N . ALA A 1 93 ? 6.866 2.801 -3.112 1.00 96.50 93 ALA A N 1
ATOM 672 C CA . ALA A 1 93 ? 8.081 2.321 -2.448 1.00 96.50 93 ALA A CA 1
ATOM 673 C C . ALA A 1 93 ? 8.013 2.479 -0.922 1.00 96.50 93 ALA A C 1
ATOM 675 O O . ALA A 1 93 ? 8.293 1.533 -0.189 1.00 96.50 93 ALA A O 1
ATOM 676 N N . ALA A 1 94 ? 7.593 3.656 -0.447 1.00 95.75 94 ALA A N 1
ATOM 677 C CA . ALA A 1 94 ? 7.457 3.928 0.983 1.00 95.75 94 ALA A CA 1
ATOM 678 C C . ALA A 1 94 ? 6.397 3.029 1.638 1.00 95.75 94 ALA A C 1
ATOM 680 O O . ALA A 1 94 ? 6.542 2.635 2.794 1.00 95.75 94 ALA A O 1
ATOM 681 N N . THR A 1 95 ? 5.360 2.658 0.885 1.00 95.56 95 THR A N 1
ATOM 682 C CA . THR A 1 95 ? 4.333 1.716 1.335 1.00 95.56 95 THR A CA 1
ATOM 683 C C . THR A 1 95 ? 4.917 0.324 1.574 1.00 95.56 95 THR A C 1
ATOM 685 O O . THR A 1 95 ? 4.598 -0.283 2.593 1.00 95.56 95 THR A O 1
ATOM 688 N N . ILE A 1 96 ? 5.809 -0.172 0.705 1.00 96.88 96 ILE A N 1
ATOM 689 C CA . ILE A 1 96 ? 6.490 -1.464 0.914 1.00 96.88 96 ILE A CA 1
ATOM 690 C C . ILE A 1 96 ? 7.299 -1.458 2.216 1.00 96.88 96 ILE A C 1
ATOM 692 O O . ILE A 1 96 ? 7.191 -2.395 3.010 1.00 96.88 96 ILE A O 1
ATOM 696 N N . ASP A 1 97 ? 8.056 -0.389 2.466 1.00 95.19 97 ASP A N 1
ATOM 697 C CA . ASP A 1 97 ? 8.849 -0.257 3.691 1.00 95.19 97 ASP A CA 1
ATOM 698 C C . ASP A 1 97 ? 7.948 -0.175 4.939 1.00 95.19 97 ASP A C 1
ATOM 700 O O . ASP A 1 97 ? 8.145 -0.918 5.902 1.00 95.19 97 ASP A O 1
ATOM 704 N N . TRP A 1 98 ? 6.898 0.654 4.906 1.00 94.50 98 TRP A N 1
ATOM 705 C CA . TRP A 1 98 ? 5.943 0.784 6.014 1.00 94.50 98 TRP A CA 1
ATOM 706 C C . TRP A 1 98 ? 5.204 -0.528 6.315 1.00 94.50 98 TRP A C 1
ATOM 708 O O . TRP A 1 98 ? 4.943 -0.854 7.477 1.00 94.50 98 TRP A O 1
ATOM 718 N N . MET A 1 99 ? 4.878 -1.312 5.286 1.00 94.00 99 MET A N 1
ATOM 719 C CA . MET A 1 99 ? 4.260 -2.625 5.458 1.00 94.00 99 MET A CA 1
ATOM 720 C C . MET A 1 99 ? 5.193 -3.592 6.186 1.00 94.00 99 MET A C 1
ATOM 722 O O . MET A 1 99 ? 4.750 -4.255 7.128 1.00 94.00 99 MET A O 1
ATOM 726 N N . ALA A 1 100 ? 6.478 -3.621 5.818 1.00 94.00 100 ALA A N 1
ATOM 727 C CA . ALA A 1 100 ? 7.481 -4.423 6.512 1.00 94.00 100 ALA A CA 1
ATOM 728 C C . ALA A 1 100 ? 7.620 -3.997 7.985 1.00 94.00 100 ALA A C 1
ATOM 730 O O . ALA A 1 100 ? 7.534 -4.843 8.876 1.00 94.00 100 ALA A O 1
ATOM 731 N N . GLU A 1 101 ? 7.716 -2.691 8.263 1.00 92.81 101 GLU A N 1
ATOM 732 C CA . GLU A 1 101 ? 7.749 -2.142 9.632 1.00 92.81 101 GLU A CA 1
ATOM 733 C C . GLU A 1 101 ? 6.492 -2.507 10.443 1.00 92.81 101 GLU A C 1
ATOM 735 O O . GLU A 1 101 ? 6.556 -2.759 11.649 1.00 92.81 101 GLU A O 1
ATOM 740 N N . SER A 1 102 ? 5.342 -2.593 9.773 1.00 90.19 102 SER A N 1
ATOM 741 C CA . SER A 1 102 ? 4.058 -2.972 10.371 1.00 90.19 102 SER A CA 1
ATOM 742 C C . SER A 1 102 ? 3.885 -4.487 10.556 1.00 90.19 102 SER A C 1
ATOM 744 O O . SER A 1 102 ? 2.882 -4.921 11.134 1.00 90.19 102 SER A O 1
ATOM 746 N N . GLY A 1 103 ? 4.854 -5.298 10.116 1.00 91.81 103 GLY A N 1
ATOM 747 C CA . GLY A 1 103 ? 4.879 -6.756 10.255 1.00 91.81 103 GLY A CA 1
ATOM 748 C C . GLY A 1 103 ? 4.329 -7.533 9.053 1.00 91.81 103 GLY A C 1
ATOM 749 O O . GLY A 1 103 ? 4.134 -8.748 9.156 1.00 91.81 103 GLY A O 1
ATOM 750 N N . LEU A 1 104 ? 4.069 -6.870 7.926 1.00 94.62 104 LEU A N 1
ATOM 751 C CA . LEU A 1 104 ? 3.632 -7.475 6.668 1.00 94.62 104 LEU A CA 1
ATOM 752 C C . LEU A 1 104 ? 4.750 -7.361 5.626 1.00 94.62 104 LEU A C 1
ATOM 754 O O . LEU A 1 104 ? 4.761 -6.475 4.778 1.00 94.62 104 LEU A O 1
ATOM 758 N N . GLU A 1 105 ? 5.710 -8.273 5.726 1.00 95.69 105 GLU A N 1
ATOM 759 C CA . GLU A 1 105 ? 6.882 -8.310 4.854 1.00 95.69 105 GLU A CA 1
ATOM 760 C C . GLU A 1 105 ? 6.552 -8.818 3.448 1.00 95.69 105 GLU A C 1
ATOM 762 O O . GLU A 1 105 ? 5.658 -9.652 3.241 1.00 95.69 105 GLU A O 1
ATOM 767 N N . THR A 1 106 ? 7.324 -8.318 2.486 1.00 95.88 106 THR A N 1
ATOM 768 C CA . THR A 1 106 ? 7.238 -8.710 1.083 1.00 95.88 106 THR A CA 1
ATOM 769 C C . THR A 1 106 ? 8.615 -9.042 0.531 1.00 95.88 106 THR A C 1
ATOM 771 O O . THR A 1 106 ? 9.630 -8.543 1.016 1.00 95.88 106 THR A O 1
ATOM 774 N N . GLU A 1 107 ? 8.638 -9.866 -0.505 1.00 95.25 107 GLU A N 1
ATOM 775 C CA . GLU A 1 107 ? 9.821 -10.163 -1.299 1.00 95.25 107 GLU A CA 1
ATOM 776 C C . GLU A 1 107 ? 9.596 -9.748 -2.754 1.00 95.25 107 GLU A C 1
ATOM 778 O O . GLU A 1 107 ? 8.511 -9.914 -3.317 1.00 95.25 107 GLU A O 1
ATOM 783 N N . LEU A 1 108 ? 10.630 -9.183 -3.377 1.00 94.44 108 LEU A N 1
ATOM 784 C CA . LEU A 1 108 ? 10.590 -8.863 -4.798 1.00 94.44 108 LEU A CA 1
ATOM 785 C C . LEU A 1 108 ? 10.736 -10.159 -5.593 1.00 94.44 108 LEU A C 1
ATOM 787 O O . LEU A 1 108 ? 11.813 -10.754 -5.616 1.00 94.44 108 LEU A O 1
ATOM 791 N N . VAL A 1 109 ? 9.701 -10.552 -6.323 1.00 91.12 109 VAL A N 1
ATOM 792 C CA . VAL A 1 109 ? 9.718 -11.777 -7.135 1.00 91.12 109 VAL A CA 1
ATOM 793 C C . VAL A 1 109 ? 9.809 -11.456 -8.621 1.00 91.12 109 VAL A C 1
ATOM 795 O O . VAL A 1 109 ? 9.672 -10.309 -9.051 1.00 91.12 109 VAL A O 1
ATOM 798 N N . THR A 1 110 ? 10.109 -12.471 -9.425 1.00 84.12 110 THR A N 1
ATOM 799 C CA . THR A 1 110 ? 9.829 -12.401 -10.862 1.00 84.12 110 THR A CA 1
ATOM 800 C C . THR A 1 110 ? 8.317 -12.392 -11.049 1.00 84.12 110 THR A C 1
ATOM 802 O O . THR A 1 110 ? 7.604 -13.033 -10.280 1.00 84.12 110 THR A O 1
ATOM 805 N N . ASN A 1 111 ? 7.825 -11.651 -12.039 1.00 70.75 111 ASN A N 1
ATOM 806 C CA . ASN A 1 111 ? 6.396 -11.518 -12.286 1.00 70.75 111 ASN A CA 1
ATOM 807 C C . ASN A 1 111 ? 5.745 -12.903 -12.453 1.00 70.75 111 ASN A C 1
ATOM 809 O O . ASN A 1 111 ? 6.004 -13.621 -13.415 1.00 70.75 111 ASN A O 1
ATOM 813 N N . THR A 1 112 ? 4.929 -13.287 -11.468 1.00 65.62 112 THR A N 1
ATOM 814 C CA . THR A 1 112 ? 4.252 -14.594 -11.403 1.00 65.62 112 THR A CA 1
ATOM 815 C C . THR A 1 112 ? 2.912 -14.596 -12.132 1.00 65.62 112 THR A C 1
ATOM 817 O O . THR A 1 112 ? 2.310 -15.650 -12.314 1.00 65.62 112 THR A O 1
ATOM 820 N N . GLN A 1 113 ? 2.443 -13.424 -12.559 1.00 66.19 113 GLN A N 1
ATOM 821 C CA . GLN A 1 113 ? 1.250 -13.272 -13.381 1.00 66.19 113 GLN A CA 1
ATOM 822 C C . GLN A 1 113 ? 1.667 -13.248 -14.852 1.00 66.19 113 GLN A C 1
ATOM 824 O O . GLN A 1 113 ? 2.546 -12.472 -15.224 1.00 66.19 113 GLN A O 1
ATOM 829 N N . GLU A 1 114 ? 1.040 -14.092 -15.674 1.00 60.72 114 GLU A N 1
ATOM 830 C CA . GLU A 1 114 ? 1.395 -14.296 -17.090 1.00 60.72 114 GLU A CA 1
ATOM 831 C C . GLU A 1 114 ? 1.465 -12.983 -17.876 1.00 60.72 114 GLU A C 1
ATOM 833 O O . GLU A 1 114 ? 2.421 -12.749 -18.609 1.00 60.72 114 GLU A O 1
ATOM 838 N N . VAL A 1 115 ? 0.521 -12.074 -17.624 1.00 63.34 115 VAL A N 1
ATOM 839 C CA . VAL A 1 115 ? 0.439 -10.752 -18.267 1.00 63.34 115 VAL A CA 1
ATOM 840 C C . VAL A 1 115 ? 1.611 -9.815 -17.945 1.00 63.34 115 VAL A C 1
ATOM 842 O O . VAL A 1 115 ? 1.722 -8.752 -18.544 1.00 63.34 115 VAL A O 1
ATOM 845 N N . HIS A 1 116 ? 2.486 -10.181 -17.006 1.00 68.25 116 HIS A N 1
ATOM 846 C CA . HIS A 1 116 ? 3.605 -9.356 -16.554 1.00 68.25 116 HIS A CA 1
ATOM 847 C C . HIS A 1 116 ? 4.977 -10.008 -16.790 1.00 68.25 116 HIS A C 1
ATOM 849 O O . HIS A 1 116 ? 5.990 -9.424 -16.415 1.00 68.25 116 HIS A O 1
ATOM 855 N N . GLN A 1 117 ? 5.060 -11.194 -17.403 1.00 64.00 117 GLN A N 1
ATOM 856 C CA . GLN A 1 117 ? 6.328 -11.936 -17.519 1.00 64.00 117 GLN A CA 1
ATOM 857 C C . GLN A 1 117 ? 7.424 -11.196 -18.308 1.00 64.00 117 GLN A C 1
ATOM 859 O O . GLN A 1 117 ? 8.604 -11.402 -18.030 1.00 64.00 117 GLN A O 1
ATOM 864 N N . GLU A 1 118 ? 7.053 -10.291 -19.217 1.00 74.69 118 GLU A N 1
ATOM 865 C CA . GLU A 1 118 ? 7.995 -9.473 -20.003 1.00 74.69 118 GLU A CA 1
ATOM 866 C C . GLU A 1 118 ? 8.231 -8.067 -19.420 1.00 74.69 118 GLU A C 1
ATOM 868 O O . GLU A 1 118 ? 8.998 -7.279 -19.971 1.00 74.69 118 GLU A O 1
ATOM 873 N N . HIS A 1 119 ? 7.607 -7.746 -18.284 1.00 78.56 119 HIS A N 1
ATOM 874 C CA . HIS A 1 119 ? 7.729 -6.438 -17.645 1.00 78.56 119 HIS A CA 1
ATOM 875 C C . HIS A 1 119 ? 8.853 -6.406 -16.600 1.00 78.56 119 HIS A C 1
ATOM 877 O O . HIS A 1 119 ? 9.235 -7.441 -16.040 1.00 78.56 119 HIS A O 1
ATOM 883 N N . PRO A 1 120 ? 9.364 -5.208 -16.260 1.00 87.19 120 PRO A N 1
ATOM 884 C CA . PRO A 1 120 ? 10.282 -5.036 -15.144 1.00 87.19 120 PRO A CA 1
ATOM 885 C C . PRO A 1 120 ? 9.738 -5.630 -13.839 1.00 87.19 120 PRO A C 1
ATOM 887 O O . PRO A 1 120 ? 8.532 -5.628 -13.568 1.00 87.19 120 PRO A O 1
ATOM 890 N N . ARG A 1 121 ? 10.651 -6.117 -12.992 1.00 90.25 121 ARG A N 1
ATOM 891 C CA . ARG A 1 121 ? 10.307 -6.665 -11.673 1.00 90.25 121 ARG A CA 1
ATOM 892 C C . ARG A 1 121 ? 9.774 -5.556 -10.773 1.00 90.25 121 ARG A C 1
ATOM 894 O O . ARG A 1 121 ? 10.534 -4.755 -10.231 1.00 90.25 121 ARG A O 1
ATOM 901 N N . THR A 1 122 ? 8.457 -5.521 -10.627 1.00 91.69 122 THR A N 1
ATOM 902 C CA . THR A 1 122 ? 7.720 -4.511 -9.849 1.00 91.69 122 THR A CA 1
ATOM 903 C C . THR A 1 122 ? 6.811 -5.127 -8.792 1.00 91.69 122 THR A C 1
ATOM 905 O O . THR A 1 122 ? 6.296 -4.421 -7.921 1.00 91.69 122 THR A O 1
ATOM 908 N N . TYR A 1 123 ? 6.653 -6.451 -8.820 1.00 93.12 123 TYR A N 1
ATOM 909 C CA . TYR A 1 123 ? 5.756 -7.169 -7.933 1.00 93.12 123 TYR A CA 1
ATOM 910 C C . TYR A 1 123 ? 6.438 -7.624 -6.638 1.00 93.12 123 TYR A C 1
ATOM 912 O O . TYR A 1 123 ? 7.420 -8.369 -6.649 1.00 93.12 123 TYR A O 1
ATOM 920 N N . HIS A 1 124 ? 5.871 -7.190 -5.516 1.00 94.25 124 HIS A N 1
ATOM 921 C CA . HIS A 1 124 ? 6.323 -7.492 -4.164 1.00 94.25 124 HIS A CA 1
ATOM 922 C C . HIS A 1 124 ? 5.342 -8.475 -3.523 1.00 94.25 124 HIS A C 1
ATOM 924 O O . HIS A 1 124 ? 4.259 -8.087 -3.079 1.00 94.25 124 HIS A O 1
ATOM 930 N N . GLN A 1 125 ? 5.697 -9.759 -3.523 1.00 94.19 125 GLN A N 1
ATOM 931 C CA . GLN A 1 125 ? 4.862 -10.846 -3.022 1.00 94.19 125 GLN A CA 1
ATOM 932 C C . GLN A 1 125 ? 4.915 -10.918 -1.495 1.00 94.19 125 GLN A C 1
ATOM 934 O O . GLN A 1 125 ? 5.968 -10.741 -0.894 1.00 94.19 125 GLN A O 1
ATOM 939 N N . PHE A 1 126 ? 3.783 -11.193 -0.850 1.00 94.44 126 PHE A N 1
ATOM 940 C CA . PHE A 1 126 ? 3.741 -11.422 0.593 1.00 94.44 126 PHE A CA 1
ATOM 941 C C . PHE A 1 126 ? 4.480 -12.706 0.976 1.00 94.44 126 PHE A C 1
ATOM 943 O O . PHE A 1 126 ? 4.142 -13.771 0.463 1.00 94.44 126 PHE A O 1
ATOM 950 N N . ILE A 1 127 ? 5.388 -12.624 1.953 1.00 94.50 127 ILE A N 1
ATOM 951 C CA . ILE A 1 127 ? 6.128 -13.794 2.462 1.00 94.50 127 ILE A CA 1
ATOM 952 C C . ILE A 1 127 ? 5.231 -14.651 3.374 1.00 94.50 127 ILE A C 1
ATOM 954 O O . ILE A 1 127 ? 5.100 -15.858 3.202 1.00 94.50 127 ILE A O 1
ATOM 958 N N . ASP A 1 128 ? 4.555 -14.020 4.338 1.00 93.56 128 ASP A N 1
ATOM 959 C CA . ASP A 1 128 ? 3.624 -14.675 5.266 1.00 93.56 128 ASP A CA 1
ATOM 960 C C . ASP A 1 128 ? 2.355 -13.832 5.382 1.00 93.56 128 ASP A C 1
ATOM 962 O O . ASP A 1 128 ? 2.159 -13.072 6.333 1.00 93.56 128 ASP A O 1
ATOM 966 N N . LYS A 1 129 ? 1.504 -13.927 4.356 1.00 91.88 129 LYS A N 1
ATOM 967 C CA . LYS A 1 129 ? 0.322 -13.073 4.192 1.00 91.88 129 LYS A CA 1
ATOM 968 C C . LYS A 1 129 ? -0.597 -13.112 5.410 1.00 91.88 129 LYS A C 1
ATOM 970 O O . LYS A 1 129 ? -0.878 -12.081 6.016 1.00 91.88 129 LYS A O 1
ATOM 975 N N . PHE A 1 130 ? -1.074 -14.296 5.791 1.00 92.88 130 PHE A N 1
ATOM 976 C CA . PHE A 1 130 ? -2.105 -14.409 6.823 1.00 92.88 130 PHE A CA 1
ATOM 977 C C . PHE A 1 130 ? -1.604 -13.986 8.200 1.00 92.88 130 PHE A C 1
ATOM 979 O O . PHE A 1 130 ? -2.327 -13.288 8.913 1.00 92.88 130 PHE A O 1
ATOM 986 N N . ASN A 1 131 ? -0.386 -14.368 8.595 1.00 94.50 131 ASN A N 1
ATOM 987 C CA . ASN A 1 131 ? 0.124 -13.902 9.881 1.00 94.50 131 ASN A CA 1
ATOM 988 C C . ASN A 1 131 ? 0.618 -12.459 9.803 1.00 94.50 131 ASN A C 1
ATOM 990 O O . ASN A 1 131 ? 0.521 -11.759 10.803 1.00 94.50 131 ASN A O 1
ATOM 994 N N . GLY A 1 132 ? 1.063 -11.979 8.643 1.00 93.50 132 GLY A N 1
ATOM 995 C CA . GLY A 1 132 ? 1.403 -10.575 8.432 1.00 93.50 132 GLY A CA 1
ATOM 996 C C . GLY A 1 132 ? 0.208 -9.659 8.672 1.00 93.50 132 GLY A C 1
ATOM 997 O O . GLY A 1 132 ? 0.286 -8.759 9.504 1.00 93.50 132 GLY A O 1
ATOM 998 N N . PHE A 1 133 ? -0.949 -9.959 8.075 1.00 93.69 133 PHE A N 1
ATOM 999 C CA . PHE A 1 133 ? -2.190 -9.229 8.363 1.00 93.69 133 PHE A CA 1
ATOM 1000 C C . PHE A 1 133 ? -2.589 -9.306 9.847 1.00 93.69 133 PHE A C 1
ATOM 1002 O O . PHE A 1 133 ? -3.023 -8.305 10.422 1.00 93.69 133 PHE A O 1
ATOM 1009 N N . LYS A 1 134 ? -2.395 -10.457 10.511 1.00 94.06 134 LYS A N 1
ATOM 1010 C CA . LYS A 1 134 ? -2.600 -10.564 11.968 1.00 94.06 134 LYS A CA 1
ATOM 1011 C C . LYS A 1 134 ? -1.623 -9.685 12.754 1.00 94.06 134 LYS A C 1
ATOM 1013 O O . LYS A 1 134 ? -2.040 -9.070 13.728 1.00 94.06 134 LYS A O 1
ATOM 1018 N N . ARG A 1 135 ? -0.348 -9.604 12.356 1.00 94.56 135 ARG A N 1
ATOM 1019 C CA . ARG A 1 135 ? 0.667 -8.745 12.994 1.00 94.56 135 ARG A CA 1
ATOM 1020 C C . ARG A 1 135 ? 0.299 -7.267 12.862 1.00 94.56 135 ARG A C 1
ATOM 1022 O O . ARG A 1 135 ? 0.285 -6.574 13.876 1.00 94.56 135 ARG A O 1
ATOM 1029 N N . VAL A 1 136 ? -0.124 -6.825 11.676 1.00 93.00 136 VAL A N 1
ATOM 1030 C CA . VAL A 1 136 ? -0.628 -5.458 11.439 1.00 93.00 136 VAL A CA 1
ATOM 1031 C C . VAL A 1 136 ? -1.826 -5.150 12.347 1.00 93.00 136 VAL A C 1
ATOM 1033 O O . VAL A 1 136 ? -1.840 -4.140 13.053 1.00 93.00 136 VAL A O 1
ATOM 1036 N N . MET A 1 137 ? -2.806 -6.056 12.417 1.00 92.94 137 MET A N 1
ATOM 1037 C CA . MET A 1 137 ? -3.964 -5.898 13.306 1.00 92.94 137 MET A CA 1
ATOM 1038 C C . MET A 1 137 ? -3.581 -5.887 14.791 1.00 92.94 137 MET A C 1
ATOM 1040 O O . MET A 1 137 ? -4.091 -5.077 15.565 1.00 92.94 137 MET A O 1
ATOM 1044 N N . ASN A 1 138 ? -2.650 -6.745 15.207 1.00 91.94 138 ASN A N 1
ATOM 1045 C CA . ASN A 1 138 ? -2.143 -6.757 16.577 1.00 91.94 138 ASN A CA 1
ATOM 1046 C C . ASN A 1 138 ? -1.421 -5.450 16.924 1.00 91.94 138 ASN A C 1
ATOM 1048 O O . ASN A 1 138 ? -1.575 -4.956 18.040 1.00 91.94 138 ASN A O 1
ATOM 1052 N N . ASN A 1 139 ? -0.689 -4.858 15.978 1.00 88.56 139 ASN A N 1
ATOM 1053 C CA . ASN A 1 139 ? -0.051 -3.555 16.151 1.00 88.56 139 ASN A CA 1
ATOM 1054 C C . ASN A 1 139 ? -1.084 -2.442 16.366 1.00 88.56 139 ASN A C 1
ATOM 1056 O O . ASN A 1 139 ? -0.928 -1.646 17.297 1.00 88.56 139 ASN A O 1
ATOM 1060 N N . PHE A 1 140 ? -2.182 -2.448 15.606 1.00 89.06 140 PHE A N 1
ATOM 1061 C CA . PHE A 1 140 ? -3.314 -1.546 15.837 1.00 89.06 140 PHE A CA 1
ATOM 1062 C C . PHE A 1 140 ? -3.902 -1.709 17.255 1.00 89.06 140 PHE A C 1
ATOM 1064 O O . PHE A 1 140 ? -4.086 -0.728 17.979 1.00 89.06 140 PHE A O 1
ATOM 1071 N N . PHE A 1 141 ? -4.123 -2.944 17.719 1.00 85.00 141 PHE A N 1
ATOM 1072 C CA . PHE A 1 141 ? -4.656 -3.187 19.067 1.00 85.00 141 PHE A CA 1
ATOM 1073 C C . PHE A 1 141 ? -3.668 -2.879 20.203 1.00 85.00 141 PHE A C 1
ATOM 1075 O O . PHE A 1 141 ? -4.087 -2.410 21.264 1.00 85.00 141 PHE A O 1
ATOM 1082 N N . ARG A 1 142 ? -2.364 -3.123 20.015 1.00 77.44 142 ARG A N 1
ATOM 1083 C CA . ARG A 1 142 ? -1.326 -2.852 21.025 1.00 77.44 142 ARG A CA 1
ATOM 1084 C C . ARG A 1 142 ? -1.183 -1.355 21.280 1.00 77.44 142 ARG A C 1
ATOM 1086 O O . ARG A 1 142 ? -1.114 -0.946 22.439 1.00 77.44 142 ARG A O 1
ATOM 1093 N N . LYS A 1 143 ? -1.235 -0.535 20.225 1.00 66.12 143 LYS A N 1
ATOM 1094 C CA . LYS A 1 143 ? -1.175 0.933 20.335 1.00 66.12 143 LYS A CA 1
ATOM 1095 C C . LYS A 1 143 ? -2.386 1.533 21.067 1.00 66.12 143 LYS A C 1
ATOM 1097 O O . LYS A 1 143 ? -2.252 2.575 21.696 1.00 66.12 143 LYS A O 1
ATOM 1102 N N . ARG A 1 144 ? -3.527 0.831 21.132 1.00 56.62 144 ARG A N 1
ATOM 1103 C CA . ARG A 1 144 ? -4.655 1.198 22.017 1.00 56.62 144 ARG A CA 1
ATOM 1104 C C . ARG A 1 144 ? -4.377 1.007 23.516 1.00 56.62 144 ARG A C 1
ATOM 1106 O O . ARG A 1 144 ? -5.098 1.586 24.323 1.00 56.62 144 ARG A O 1
ATOM 1113 N N . ARG A 1 145 ? -3.403 0.172 23.907 1.00 48.34 145 ARG A N 1
ATOM 1114 C CA . ARG A 1 145 ? -3.193 -0.237 25.311 1.00 48.34 145 ARG A CA 1
ATOM 1115 C C . ARG A 1 145 ? -2.075 0.510 26.043 1.00 48.34 145 ARG A C 1
ATOM 1117 O O . ARG A 1 145 ? -2.098 0.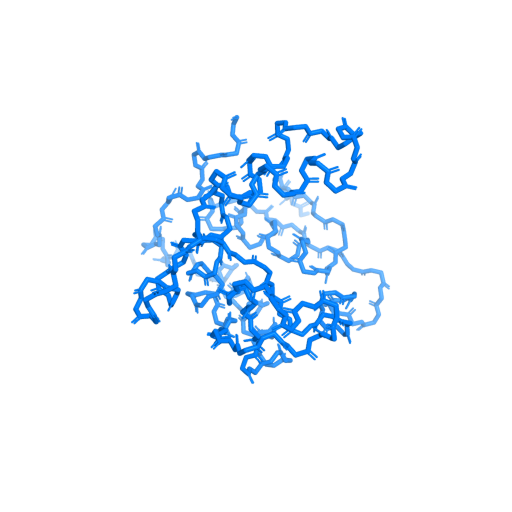509 27.268 1.00 48.34 145 ARG A O 1
ATOM 1124 N N . SER A 1 146 ? -1.125 1.147 25.352 1.00 43.03 146 SER A N 1
ATOM 1125 C CA . SER A 1 146 ? 0.012 1.821 26.003 1.00 43.03 146 SER A CA 1
ATOM 1126 C C . SER A 1 146 ? 0.085 3.316 25.663 1.00 43.03 146 SER A C 1
ATOM 1128 O O . SER A 1 146 ? 0.432 3.662 24.535 1.00 43.03 146 SER A O 1
ATOM 1130 N N . PRO A 1 147 ? -0.157 4.225 26.629 1.00 49.16 147 PRO A N 1
ATOM 1131 C CA . PRO A 1 147 ? 0.055 5.665 26.442 1.00 49.16 147 PRO A CA 1
ATOM 1132 C C . PRO A 1 147 ? 1.544 6.084 26.386 1.00 49.16 147 PRO A C 1
ATOM 1134 O O . PRO A 1 147 ? 1.846 7.266 26.176 1.00 49.16 147 PRO A O 1
ATOM 1137 N N . TYR A 1 148 ? 2.475 5.137 26.563 1.00 46.59 148 TYR A N 1
ATOM 1138 C CA . TYR A 1 148 ? 3.920 5.384 26.666 1.00 46.59 148 TYR A CA 1
ATOM 1139 C C . TYR A 1 148 ? 4.724 5.015 25.409 1.00 46.59 148 TYR A C 1
ATOM 1141 O O . TYR A 1 148 ? 5.877 5.418 25.299 1.00 46.59 148 TYR A O 1
ATOM 1149 N N . ASP A 1 149 ? 4.130 4.339 24.423 1.00 49.81 149 ASP A N 1
ATOM 1150 C CA . ASP A 1 149 ? 4.834 3.849 23.221 1.00 49.81 149 ASP A CA 1
ATOM 1151 C C . ASP A 1 149 ? 4.847 4.897 22.076 1.00 49.81 149 ASP A C 1
ATOM 1153 O O . ASP A 1 149 ? 4.591 4.601 20.910 1.00 49.81 149 ASP A O 1
ATOM 1157 N N . ARG A 1 150 ? 5.077 6.175 22.423 1.00 51.78 150 ARG A N 1
ATOM 1158 C CA . ARG A 1 150 ? 4.922 7.353 21.534 1.00 51.78 150 ARG A CA 1
ATOM 1159 C C . ARG A 1 150 ? 6.140 7.678 20.651 1.00 51.78 150 ARG A C 1
ATOM 1161 O O . ARG A 1 150 ? 6.141 8.713 19.988 1.00 51.78 150 ARG A O 1
ATOM 1168 N N . ASN A 1 151 ? 7.150 6.811 20.601 1.00 42.94 151 ASN A N 1
ATOM 1169 C CA . ASN A 1 151 ? 8.391 7.041 19.849 1.00 42.94 151 ASN A CA 1
ATOM 1170 C C . ASN A 1 151 ? 8.420 6.286 18.508 1.00 42.94 151 ASN A C 1
ATOM 1172 O O . ASN A 1 151 ? 9.390 5.599 18.203 1.00 42.94 151 ASN A O 1
ATOM 1176 N N . PHE A 1 152 ? 7.364 6.412 17.698 1.00 45.44 152 PHE A N 1
ATOM 1177 C CA . PHE A 1 152 ? 7.368 5.943 16.308 1.00 45.44 152 PHE A CA 1
ATOM 1178 C C . PHE A 1 152 ? 7.246 7.123 15.337 1.00 45.44 152 PHE A C 1
ATOM 1180 O O . PHE A 1 152 ? 6.628 8.143 15.646 1.00 45.44 152 PHE A O 1
ATOM 1187 N N . SER A 1 153 ? 7.911 7.005 14.189 1.00 46.59 153 SER A N 1
ATOM 1188 C CA . SER A 1 153 ? 8.154 8.096 13.248 1.00 46.59 153 SER A CA 1
ATOM 1189 C C . SER A 1 153 ? 6.850 8.730 12.748 1.00 46.59 153 SER A C 1
ATOM 1191 O O . SER A 1 153 ? 6.078 8.094 12.041 1.00 46.59 153 SER A O 1
ATOM 1193 N N . ARG A 1 154 ? 6.623 10.019 13.040 1.00 52.19 154 ARG A N 1
ATOM 1194 C CA . ARG A 1 154 ? 5.476 10.807 12.530 1.00 52.19 154 ARG A CA 1
ATOM 1195 C C . ARG A 1 154 ? 5.511 11.058 11.010 1.00 52.19 154 ARG A C 1
ATOM 1197 O O . ARG A 1 154 ? 4.761 11.899 10.521 1.00 52.19 154 ARG A O 1
ATOM 1204 N N . LYS A 1 155 ? 6.383 10.374 10.260 1.00 52.75 155 LYS A N 1
ATOM 1205 C CA . LYS A 1 155 ? 6.634 10.613 8.827 1.00 52.75 155 LYS A CA 1
ATOM 1206 C C . LYS A 1 155 ? 5.367 10.525 7.968 1.00 52.75 155 LYS A C 1
ATOM 1208 O O . LYS A 1 155 ? 5.264 11.269 6.998 1.00 52.75 155 LYS A O 1
ATOM 1213 N N . ASN A 1 156 ? 4.398 9.698 8.363 1.00 55.12 156 ASN A N 1
ATOM 1214 C CA . ASN A 1 156 ? 3.159 9.485 7.606 1.00 55.12 156 ASN A CA 1
ATOM 1215 C C . ASN A 1 156 ? 2.019 10.443 7.999 1.00 55.12 156 ASN A C 1
ATOM 1217 O O . ASN A 1 156 ? 1.002 10.491 7.317 1.00 55.12 156 ASN A O 1
ATOM 1221 N N . CYS A 1 157 ? 2.175 11.237 9.065 1.00 64.06 157 CYS A N 1
ATOM 1222 C CA . CYS A 1 157 ? 1.095 12.077 9.600 1.00 64.06 157 CYS A CA 1
ATOM 1223 C C . CYS A 1 157 ? 0.958 13.443 8.914 1.00 64.06 157 CYS A C 1
ATOM 1225 O O . CYS A 1 157 ? -0.054 14.110 9.090 1.00 64.06 157 CYS A O 1
ATOM 1227 N N . SER A 1 158 ? 1.969 13.885 8.161 1.00 54.03 158 SER A N 1
ATOM 1228 C CA . SER A 1 158 ? 1.988 15.193 7.486 1.00 54.03 158 SER A CA 1
ATOM 1229 C C . SER A 1 158 ? 1.736 15.118 5.977 1.00 54.03 158 SER A C 1
ATOM 1231 O O . SER A 1 158 ? 1.834 16.139 5.307 1.00 54.03 158 SER A O 1
ATOM 1233 N N . ARG A 1 159 ? 1.478 13.923 5.428 1.00 53.34 159 ARG A N 1
ATOM 1234 C CA . ARG A 1 159 ? 1.331 13.691 3.977 1.00 53.34 159 ARG A CA 1
ATOM 1235 C C . ARG A 1 159 ? -0.120 13.531 3.511 1.00 53.34 159 ARG A C 1
ATOM 1237 O O . ARG A 1 159 ? -0.360 13.358 2.326 1.00 53.34 159 ARG A O 1
ATOM 1244 N N . THR A 1 160 ? -1.081 13.582 4.432 1.00 38.06 160 THR A N 1
ATOM 1245 C CA . THR A 1 160 ? -2.521 13.412 4.162 1.00 38.06 160 THR A CA 1
ATOM 1246 C C . THR A 1 160 ? -3.285 14.743 4.112 1.00 38.06 160 THR A C 1
ATOM 1248 O O . THR A 1 160 ? -4.474 14.762 4.428 1.00 38.06 160 THR A O 1
ATOM 1251 N N . GLY A 1 161 ? -2.599 15.852 3.815 1.00 28.67 161 GLY A N 1
ATOM 1252 C CA . GLY A 1 161 ? -3.172 17.202 3.732 1.00 28.67 161 GLY A CA 1
ATOM 1253 C C . GLY A 1 161 ? -3.322 17.671 2.297 1.00 28.67 161 GLY A C 1
ATOM 1254 O O . GLY A 1 161 ? -2.362 17.448 1.528 1.00 28.67 161 GLY A O 1
#